Protein AF-A0A4S4B4Y4-F1 (afdb_monomer_lite)

pLDDT: mean 72.88, std 11.07, range [36.91, 85.69]

Secondary structure (DSSP, 8-state):
---------HHHHHHHHHHHHHHHHHHHHHHHHHHHHHHHSSHHHHHHHHHHHHHHHHHHHHHHHHHHHHHHHHHHHHHHHHT--------SHHHHHHHHHHHHHHHHHHHHHHHH-

Radius of gyration: 19.1 Å; chains: 1; bounding box: 47×32×51 Å

Foldseek 3Di:
DPPPPPPQDPVNLVVVLLVLLLVLLVVQLVVQLVVLCVVPVDNVRSLVSLLVSLVVLLVVLVVLVVVLVVVLVVVCVVVVVVVDDDDPPPRVVSSSSSSNSSSVSSVVVSVVSVVVD

Structure (mmCIF, N/CA/C/O backbone):
data_AF-A0A4S4B4Y4-F1
#
_entry.id   AF-A0A4S4B4Y4-F1
#
loop_
_atom_site.group_PDB
_atom_site.id
_atom_site.type_symbol
_atom_site.label_atom_id
_atom_site.label_alt_id
_atom_site.label_comp_id
_atom_site.label_asym_id
_atom_site.label_entity_id
_atom_site.label_seq_id
_atom_site.pdbx_PDB_ins_code
_atom_site.Cartn_x
_atom_site.Cartn_y
_atom_site.Cartn_z
_atom_site.occupancy
_atom_site.B_iso_or_equiv
_atom_site.auth_seq_id
_atom_site.auth_comp_id
_atom_site.auth_asym_id
_atom_site.auth_atom_id
_atom_site.pdbx_PDB_model_num
ATOM 1 N N . MET A 1 1 ? -0.946 -24.646 -28.707 1.00 36.91 1 MET A N 1
ATOM 2 C CA . MET A 1 1 ? -2.002 -23.719 -28.248 1.00 36.91 1 MET A CA 1
ATOM 3 C C . MET A 1 1 ? -1.469 -22.304 -28.385 1.00 36.91 1 MET A C 1
ATOM 5 O O . MET A 1 1 ? -0.631 -21.895 -27.595 1.00 36.91 1 MET A O 1
ATOM 9 N N . SER A 1 2 ? -1.855 -21.619 -29.462 1.00 40.28 2 SER A N 1
ATOM 10 C CA . SER A 1 2 ? -1.417 -20.253 -29.762 1.00 40.28 2 SER A CA 1
ATOM 11 C C . SER A 1 2 ? -2.185 -19.289 -28.858 1.00 40.28 2 SER A C 1
ATOM 13 O O . SER A 1 2 ? -3.345 -18.974 -29.120 1.00 40.28 2 SER A O 1
ATOM 15 N N . GLY A 1 3 ? -1.581 -18.906 -27.732 1.00 40.28 3 GLY A N 1
ATOM 16 C CA . GLY A 1 3 ? -2.106 -17.859 -26.865 1.00 40.28 3 GLY A CA 1
ATOM 17 C C . GLY A 1 3 ? -1.958 -16.527 -27.582 1.00 40.28 3 GLY A C 1
ATOM 18 O O . GLY A 1 3 ? -0.896 -15.916 -27.527 1.00 40.28 3 GLY A O 1
ATOM 19 N N . ALA A 1 4 ? -2.999 -16.114 -28.305 1.00 41.25 4 ALA A N 1
ATOM 20 C CA . ALA A 1 4 ? -3.076 -14.790 -28.897 1.00 41.25 4 ALA A CA 1
ATOM 21 C C . ALA A 1 4 ? -2.840 -13.758 -27.787 1.00 41.25 4 ALA A C 1
ATOM 23 O O . ALA A 1 4 ? -3.694 -13.565 -26.919 1.00 41.25 4 ALA A O 1
ATOM 24 N N . ILE A 1 5 ? -1.664 -13.126 -27.794 1.00 49.09 5 ILE A N 1
ATOM 25 C CA . ILE A 1 5 ? -1.364 -11.978 -26.943 1.00 49.09 5 ILE A CA 1
ATOM 26 C C . ILE A 1 5 ? -2.283 -10.870 -27.443 1.00 49.09 5 ILE A C 1
ATOM 28 O O . ILE A 1 5 ? -1.992 -10.173 -28.414 1.00 49.09 5 ILE A O 1
ATOM 32 N N . LYS A 1 6 ? -3.470 -10.787 -26.840 1.00 49.00 6 LYS A N 1
ATOM 33 C CA . LYS A 1 6 ? -4.438 -9.737 -27.119 1.00 49.00 6 LYS A CA 1
ATOM 34 C C . LYS A 1 6 ? -3.730 -8.433 -26.783 1.00 49.00 6 LYS A C 1
ATOM 36 O O . LYS A 1 6 ? -3.394 -8.211 -25.625 1.00 49.00 6 LYS A O 1
ATOM 41 N N . SER A 1 7 ? -3.444 -7.631 -27.808 1.00 52.31 7 SER A N 1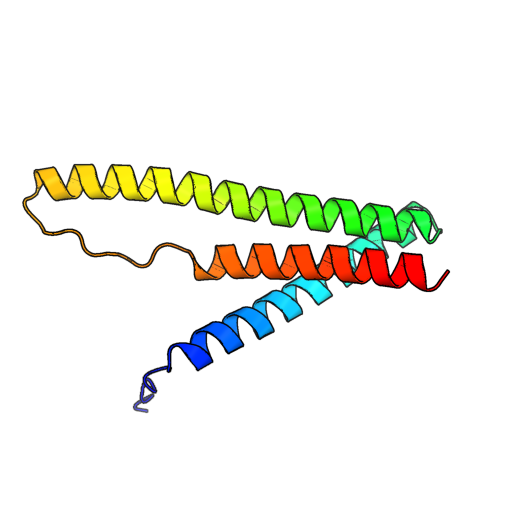
ATOM 42 C CA . SER A 1 7 ? -2.896 -6.281 -27.674 1.00 52.31 7 SER A CA 1
ATOM 43 C C . SER A 1 7 ? -3.715 -5.542 -26.614 1.00 52.31 7 SER A C 1
ATOM 45 O O . SER A 1 7 ? -4.881 -5.210 -26.831 1.00 52.31 7 SER A O 1
ATOM 47 N N . GLN A 1 8 ? -3.145 -5.404 -25.417 1.00 61.22 8 GLN A N 1
ATOM 48 C CA . GLN A 1 8 ? -3.829 -4.795 -24.289 1.00 61.22 8 GLN A CA 1
ATOM 49 C C . GLN A 1 8 ? -3.938 -3.304 -24.581 1.00 61.22 8 GLN A C 1
ATOM 51 O O . GLN A 1 8 ? -2.930 -2.627 -24.799 1.00 61.22 8 GLN A O 1
ATOM 56 N N . SER A 1 9 ? -5.162 -2.777 -24.613 1.00 77.69 9 SER A N 1
ATOM 57 C CA . SER A 1 9 ? -5.331 -1.334 -24.748 1.00 77.69 9 SER A CA 1
ATOM 58 C C . SER A 1 9 ? -4.742 -0.649 -23.510 1.00 77.69 9 SER A C 1
ATOM 60 O O . SER A 1 9 ? -4.798 -1.190 -22.402 1.00 77.69 9 SER A O 1
ATOM 62 N N . ARG A 1 10 ? -4.188 0.560 -23.666 1.00 73.81 10 ARG A N 1
ATOM 63 C CA . ARG A 1 10 ? -3.591 1.310 -22.540 1.00 73.81 10 ARG A CA 1
ATOM 64 C C . ARG A 1 10 ? -4.572 1.444 -21.363 1.00 73.81 10 ARG A C 1
ATOM 66 O O . ARG A 1 10 ? -4.158 1.365 -20.213 1.00 73.81 10 ARG A O 1
ATOM 73 N N . GLY A 1 11 ? -5.872 1.563 -21.650 1.00 75.75 11 GLY A N 1
ATOM 74 C CA . GLY A 1 11 ? -6.930 1.594 -20.637 1.00 75.75 11 GLY A CA 1
ATOM 75 C C . GLY A 1 11 ? -7.111 0.270 -19.890 1.00 75.75 11 GLY A C 1
ATOM 76 O O . GLY A 1 11 ? -7.278 0.281 -18.675 1.00 75.75 11 GLY A O 1
ATOM 77 N N . GLN A 1 12 ? -7.012 -0.874 -20.575 1.00 77.69 12 GLN A N 1
ATOM 78 C CA . GLN A 1 12 ? -7.057 -2.185 -19.919 1.00 77.69 12 GLN A CA 1
ATOM 79 C C . GLN A 1 12 ? -5.848 -2.420 -19.011 1.00 77.69 12 GLN A C 1
ATOM 81 O O . GLN A 1 12 ? -6.011 -3.007 -17.947 1.00 77.69 12 GLN A O 1
ATOM 86 N N . ALA A 1 13 ? -4.660 -1.943 -19.391 1.00 74.81 13 ALA A N 1
ATOM 87 C CA . ALA A 1 13 ? -3.467 -2.034 -18.546 1.00 74.81 13 ALA A CA 1
ATOM 88 C C . ALA A 1 13 ? -3.608 -1.201 -17.264 1.00 74.81 13 ALA A C 1
ATOM 90 O O . ALA A 1 13 ? -3.315 -1.681 -16.173 1.00 74.81 13 ALA A O 1
ATOM 91 N N . VAL A 1 14 ? -4.128 0.025 -17.373 1.00 76.44 14 VAL A N 1
ATOM 92 C CA . VAL A 1 14 ? -4.391 0.880 -16.204 1.00 76.44 14 VAL A CA 1
ATOM 93 C C . VAL A 1 14 ? -5.465 0.271 -15.301 1.00 76.44 14 VAL A C 1
ATOM 95 O O . VAL A 1 14 ? -5.283 0.226 -14.086 1.00 76.44 14 VAL A O 1
ATOM 98 N N . ALA A 1 15 ? -6.559 -0.234 -15.876 1.00 79.12 15 ALA A N 1
ATOM 99 C CA . ALA A 1 15 ? -7.620 -0.885 -15.112 1.00 79.12 15 ALA A CA 1
ATOM 100 C C . ALA A 1 15 ? -7.103 -2.122 -14.364 1.00 79.12 15 ALA A C 1
ATOM 102 O O . ALA A 1 15 ? -7.412 -2.313 -13.191 1.00 79.12 15 ALA A O 1
ATOM 103 N N . GLU A 1 16 ? -6.267 -2.934 -15.007 1.00 81.75 16 GLU A N 1
ATOM 104 C CA . GLU A 1 16 ? -5.657 -4.097 -14.371 1.00 81.75 16 GLU A CA 1
ATOM 105 C C . GLU A 1 16 ? -4.713 -3.709 -13.224 1.00 81.75 16 GLU A C 1
ATOM 107 O O . GLU A 1 16 ? -4.757 -4.332 -12.162 1.00 81.75 16 GLU A O 1
ATOM 112 N N . LEU A 1 17 ? -3.908 -2.654 -13.394 1.00 78.62 17 LEU A N 1
ATOM 113 C CA . LEU A 1 17 ? -3.056 -2.120 -12.327 1.00 78.62 17 LEU A CA 1
ATOM 114 C C . LEU A 1 17 ? -3.876 -1.611 -11.138 1.00 78.62 17 LEU A C 1
ATOM 116 O O . LEU A 1 17 ? -3.524 -1.894 -9.994 1.00 78.62 17 LEU A O 1
ATOM 120 N N . LEU A 1 18 ? -4.984 -0.914 -11.399 1.00 78.50 18 LEU A N 1
ATOM 121 C CA . LEU A 1 18 ? -5.910 -0.445 -10.366 1.00 78.50 18 LEU A CA 1
ATOM 122 C C . LEU A 1 18 ? -6.553 -1.606 -9.607 1.00 78.50 18 LEU A C 1
ATOM 124 O O . LEU A 1 18 ? -6.564 -1.603 -8.377 1.00 78.50 18 LEU A O 1
ATOM 128 N N . VAL A 1 19 ? -7.044 -2.623 -10.315 1.00 83.25 19 VAL A N 1
ATOM 129 C CA . VAL A 1 19 ? -7.702 -3.784 -9.698 1.00 83.25 19 VAL A CA 1
ATOM 130 C C . VAL A 1 19 ? -6.711 -4.605 -8.880 1.00 83.25 19 VAL A C 1
ATOM 132 O O . VAL A 1 19 ? -6.971 -4.920 -7.723 1.00 83.25 19 VAL A O 1
ATOM 135 N N . ARG A 1 20 ? -5.543 -4.925 -9.438 1.00 78.50 20 ARG A N 1
ATOM 136 C CA . ARG A 1 20 ? -4.531 -5.699 -8.711 1.00 78.50 20 ARG A CA 1
ATOM 137 C C . ARG A 1 20 ? -3.962 -4.906 -7.533 1.00 78.50 20 ARG A C 1
ATOM 139 O O . ARG A 1 20 ? -3.890 -5.441 -6.432 1.00 78.50 20 ARG A O 1
ATOM 146 N N . GLY A 1 21 ? -3.622 -3.631 -7.731 1.00 74.94 21 GLY A N 1
ATOM 147 C CA . GLY A 1 21 ? -3.129 -2.754 -6.667 1.00 74.94 21 GLY A CA 1
ATOM 148 C C . GLY A 1 21 ? -4.132 -2.605 -5.522 1.00 74.94 21 GLY A C 1
ATOM 149 O O . GLY A 1 21 ? -3.751 -2.684 -4.357 1.00 74.94 21 GLY A O 1
ATOM 150 N N . SER A 1 22 ? -5.423 -2.471 -5.838 1.00 77.19 22 SER A N 1
ATOM 151 C CA . SER A 1 22 ? -6.473 -2.406 -4.817 1.00 77.19 22 SER A CA 1
ATOM 152 C C . SER A 1 22 ? -6.677 -3.737 -4.095 1.00 77.19 22 SER A C 1
ATOM 154 O O . SER A 1 22 ? -6.772 -3.729 -2.873 1.00 77.19 22 SER A O 1
ATOM 156 N N . LEU A 1 23 ? -6.648 -4.879 -4.790 1.00 84.75 23 LEU A N 1
ATOM 157 C CA . LEU A 1 23 ? -6.684 -6.207 -4.160 1.00 84.75 23 LEU A CA 1
ATOM 158 C C . LEU A 1 23 ? -5.528 -6.410 -3.172 1.00 84.75 23 LEU A C 1
ATOM 160 O O . LEU A 1 23 ? -5.756 -6.834 -2.038 1.00 84.75 23 LEU A O 1
ATOM 164 N N . TYR A 1 24 ? -4.300 -6.066 -3.571 1.00 79.50 24 TYR A N 1
ATOM 165 C CA . TYR A 1 24 ? -3.143 -6.133 -2.676 1.00 79.50 24 TYR A CA 1
ATOM 166 C C . TYR A 1 24 ? -3.267 -5.150 -1.508 1.00 79.50 24 TYR A C 1
ATOM 168 O O . TYR A 1 24 ? -2.948 -5.515 -0.379 1.00 79.50 24 TYR A O 1
ATOM 176 N N . GLY A 1 25 ? -3.781 -3.941 -1.752 1.00 75.31 25 GLY A N 1
ATOM 177 C CA . GLY A 1 25 ? -4.072 -2.954 -0.712 1.00 75.31 25 GLY A CA 1
ATOM 178 C C . GLY A 1 25 ? -5.090 -3.443 0.311 1.00 75.31 25 GLY A C 1
ATOM 179 O O . GLY A 1 25 ? -4.849 -3.334 1.507 1.00 75.31 25 GLY A O 1
ATOM 180 N N . VAL A 1 26 ? -6.193 -4.048 -0.137 1.00 81.25 26 VAL A N 1
ATOM 181 C CA . VAL A 1 26 ? -7.216 -4.630 0.746 1.00 81.25 26 VAL A CA 1
ATOM 182 C C . VAL A 1 26 ? -6.632 -5.780 1.563 1.00 81.25 26 VAL A C 1
ATOM 184 O O . VAL A 1 26 ? -6.854 -5.841 2.769 1.00 81.25 26 VAL A O 1
ATOM 187 N N . GLY A 1 27 ? -5.847 -6.665 0.940 1.00 82.00 27 GLY A N 1
ATOM 188 C CA . GLY A 1 27 ? -5.173 -7.754 1.649 1.00 82.00 27 GLY A CA 1
ATOM 189 C C . GLY A 1 27 ? -4.195 -7.243 2.710 1.00 82.00 27 GLY A C 1
ATOM 190 O O . GLY A 1 27 ? -4.231 -7.692 3.855 1.00 82.00 27 GLY A O 1
ATOM 191 N N . ALA A 1 28 ? -3.361 -6.262 2.356 1.00 78.94 28 ALA A N 1
ATOM 192 C CA . ALA A 1 28 ? -2.417 -5.641 3.279 1.00 78.94 28 ALA A CA 1
ATOM 193 C C . ALA A 1 28 ? -3.130 -4.919 4.430 1.00 78.94 28 ALA A C 1
ATOM 195 O O . ALA A 1 28 ? -2.726 -5.080 5.579 1.00 78.94 28 ALA A O 1
ATOM 196 N N . ALA A 1 29 ? -4.207 -4.185 4.140 1.00 78.88 29 ALA 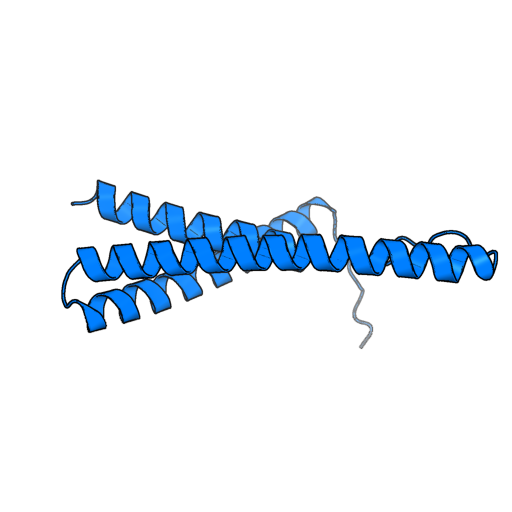A N 1
ATOM 197 C CA . ALA A 1 29 ? -5.031 -3.512 5.138 1.00 78.88 29 ALA A CA 1
ATOM 198 C C . ALA A 1 29 ? -5.707 -4.511 6.087 1.00 78.88 29 ALA A C 1
ATOM 200 O O . ALA A 1 29 ? -5.682 -4.316 7.295 1.00 78.88 29 ALA A O 1
ATOM 201 N N . ALA A 1 30 ? -6.272 -5.609 5.578 1.00 82.75 30 ALA A N 1
ATOM 202 C CA . ALA A 1 30 ? -6.905 -6.625 6.418 1.00 82.75 30 ALA A CA 1
ATOM 203 C C . ALA A 1 30 ? -5.897 -7.287 7.372 1.00 82.75 30 ALA A C 1
ATOM 205 O O . ALA A 1 30 ? -6.175 -7.447 8.563 1.00 82.75 30 ALA A O 1
ATOM 206 N N . LEU A 1 31 ? -4.706 -7.627 6.868 1.00 85.69 31 LEU A N 1
ATOM 207 C CA . LEU A 1 31 ? -3.641 -8.220 7.676 1.00 85.69 31 LEU A CA 1
ATOM 208 C C . LEU A 1 31 ? -3.105 -7.240 8.724 1.00 85.69 31 LEU A C 1
ATOM 210 O O . LEU A 1 31 ? -2.939 -7.616 9.882 1.00 85.69 31 LEU A O 1
ATOM 214 N N . SER A 1 32 ? -2.854 -5.985 8.347 1.00 83.06 32 SER A N 1
ATOM 215 C CA . SER A 1 32 ? -2.309 -4.983 9.265 1.00 83.06 32 SER A CA 1
ATOM 216 C C . SER A 1 32 ? -3.333 -4.507 10.295 1.00 83.06 32 SER A C 1
ATOM 218 O O . SER A 1 32 ? -2.977 -4.370 11.466 1.00 83.06 32 SER A O 1
ATOM 220 N N . ALA A 1 33 ? -4.608 -4.361 9.912 1.00 78.31 33 ALA A N 1
ATOM 221 C CA . ALA A 1 33 ? -5.719 -4.130 10.835 1.00 78.31 33 ALA A CA 1
ATOM 222 C C . ALA A 1 33 ? -5.820 -5.266 11.850 1.00 78.31 33 ALA A C 1
ATOM 224 O O . ALA A 1 33 ? -5.901 -5.015 13.049 1.00 78.31 33 ALA A O 1
ATOM 225 N N . GLY A 1 34 ? -5.802 -6.515 11.371 1.00 82.50 34 GLY A N 1
ATOM 226 C CA . GLY A 1 34 ? -5.902 -7.704 12.212 1.00 82.50 34 GLY A CA 1
ATOM 227 C C . GLY A 1 34 ? -4.739 -7.808 13.194 1.00 82.50 34 GLY A C 1
ATOM 228 O O . GLY A 1 34 ? -4.958 -7.991 14.387 1.00 82.50 34 GLY A O 1
ATOM 229 N N . LEU A 1 35 ? -3.503 -7.616 12.726 1.00 83.69 35 LEU A N 1
ATOM 230 C CA . LEU A 1 35 ? -2.314 -7.619 13.585 1.00 83.69 35 LEU A CA 1
ATOM 231 C C . LEU A 1 35 ? -2.334 -6.476 14.607 1.00 83.69 35 LEU A C 1
ATOM 233 O O . LEU A 1 35 ? -2.034 -6.697 15.781 1.00 83.69 35 LEU A O 1
ATOM 237 N N . GLY A 1 36 ? -2.713 -5.270 14.183 1.00 80.19 36 GLY A N 1
ATOM 238 C CA . GLY A 1 36 ? -2.848 -4.114 15.065 1.00 80.19 36 GLY A CA 1
ATOM 239 C C . GLY A 1 36 ? -3.932 -4.312 16.127 1.00 80.19 36 GLY A C 1
ATOM 240 O O . GLY A 1 36 ? -3.713 -4.041 17.310 1.00 80.19 36 GLY A O 1
ATOM 241 N N . TYR A 1 37 ? -5.074 -4.875 15.729 1.00 80.56 37 TYR A N 1
ATOM 242 C CA . TYR A 1 37 ? -6.160 -5.231 16.634 1.00 80.56 37 TYR A CA 1
ATOM 243 C C . TYR A 1 37 ? -5.735 -6.309 17.633 1.00 80.56 37 TYR A C 1
ATOM 245 O O . TYR A 1 37 ? -5.970 -6.152 18.823 1.00 80.56 37 TYR A O 1
ATOM 253 N N . LEU A 1 38 ? -5.052 -7.372 17.200 1.00 83.38 38 LEU A N 1
ATOM 254 C CA . LEU A 1 38 ? -4.575 -8.429 18.100 1.00 83.38 38 LEU A CA 1
ATOM 255 C C . LEU A 1 38 ? -3.564 -7.909 19.130 1.00 83.38 38 LEU A C 1
ATOM 257 O O . LEU A 1 38 ? -3.544 -8.377 20.266 1.00 83.38 38 LEU A O 1
ATOM 261 N N . ARG A 1 39 ? -2.739 -6.930 18.745 1.00 80.06 39 ARG A N 1
ATOM 262 C CA . ARG A 1 39 ? -1.697 -6.362 19.606 1.00 80.06 39 ARG A CA 1
ATOM 263 C C . ARG A 1 39 ? -2.243 -5.387 20.652 1.00 80.06 39 ARG A C 1
ATOM 265 O O . ARG A 1 39 ? -1.695 -5.319 21.746 1.00 80.06 39 ARG A O 1
ATOM 272 N N . GLY A 1 40 ? -3.290 -4.633 20.319 1.00 68.12 40 GLY A N 1
ATOM 273 C CA . GLY A 1 40 ? -3.869 -3.615 21.203 1.00 68.12 40 GLY A CA 1
ATOM 274 C C . GLY A 1 40 ? -5.264 -3.931 21.745 1.00 68.12 40 GLY A C 1
ATOM 275 O O . GLY A 1 40 ? -5.771 -3.133 22.525 1.00 68.12 40 GLY A O 1
ATOM 276 N N . GLN A 1 41 ? -5.905 -5.015 21.286 1.00 76.38 41 GLN A N 1
ATOM 277 C CA . GLN A 1 41 ? -7.323 -5.380 21.491 1.00 76.38 41 GLN A CA 1
ATOM 278 C C . GLN A 1 41 ? -8.314 -4.213 21.338 1.00 76.38 41 GLN A C 1
ATOM 280 O O . GLN A 1 41 ? -9.402 -4.205 21.906 1.00 76.38 41 GLN A O 1
ATOM 285 N N . THR A 1 42 ? -7.934 -3.192 20.575 1.00 81.94 42 THR A N 1
ATOM 286 C CA . THR A 1 42 ? -8.652 -1.923 20.473 1.00 81.94 42 THR A CA 1
ATOM 287 C C . THR A 1 42 ? -8.684 -1.460 19.029 1.00 81.94 42 THR A C 1
ATOM 289 O O . THR A 1 42 ? -7.801 -1.771 18.224 1.00 81.94 42 THR A O 1
ATOM 292 N N . LEU A 1 43 ? -9.701 -0.660 18.708 1.00 79.00 43 LEU A N 1
ATOM 293 C CA . LEU A 1 43 ? -9.834 -0.023 17.399 1.00 79.00 43 LEU A CA 1
ATOM 294 C C . LEU A 1 43 ? -8.637 0.898 17.092 1.00 79.00 43 LEU A C 1
ATOM 296 O O . LEU A 1 43 ? -8.201 0.993 15.949 1.00 79.00 43 LEU A O 1
ATOM 300 N N . ALA A 1 44 ? -8.053 1.508 18.130 1.00 81.50 44 ALA A N 1
ATOM 301 C CA . ALA A 1 44 ? -6.833 2.302 18.029 1.00 81.50 44 ALA A CA 1
ATOM 302 C C . ALA A 1 44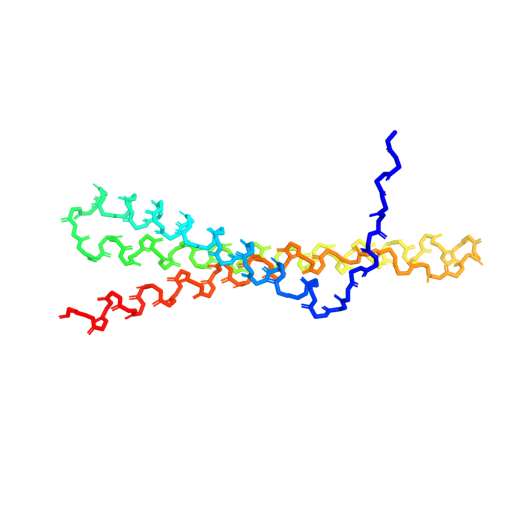 ? -5.639 1.472 17.527 1.00 81.50 44 ALA A C 1
ATOM 304 O O . ALA A 1 44 ? -4.910 1.927 16.650 1.00 81.50 44 ALA A O 1
ATOM 305 N N . GLY A 1 45 ? -5.482 0.233 18.012 1.00 76.38 45 GLY A N 1
ATOM 306 C CA . GLY A 1 45 ? -4.447 -0.683 17.528 1.00 76.38 45 GLY A CA 1
ATOM 307 C C . GLY A 1 45 ? -4.629 -1.061 16.056 1.00 76.38 45 GLY A C 1
ATOM 308 O O . GLY A 1 45 ? -3.655 -1.101 15.308 1.00 76.38 45 GLY A O 1
ATOM 309 N N . ALA A 1 46 ? -5.871 -1.275 15.609 1.00 77.69 46 ALA A N 1
ATOM 310 C CA . ALA A 1 46 ? -6.173 -1.557 14.203 1.00 77.69 46 ALA A CA 1
ATOM 311 C C . ALA A 1 46 ? -5.837 -0.368 13.281 1.00 77.69 46 ALA A C 1
ATOM 313 O O . ALA A 1 46 ? -5.254 -0.560 12.213 1.00 77.69 46 ALA A O 1
ATOM 314 N N . LEU A 1 47 ? -6.164 0.858 13.707 1.00 82.44 47 LEU A N 1
ATOM 315 C CA . LEU A 1 47 ? -5.838 2.088 12.976 1.00 82.44 47 LEU A CA 1
ATOM 316 C C . LEU A 1 47 ? -4.326 2.334 12.901 1.00 82.44 47 LEU A C 1
ATOM 318 O O . LEU A 1 47 ? -3.824 2.732 11.851 1.00 82.44 47 LEU A O 1
ATOM 322 N N . ASP A 1 48 ? -3.600 2.071 13.988 1.00 83.19 48 ASP A N 1
ATOM 323 C CA . ASP A 1 48 ? -2.142 2.211 14.023 1.00 83.19 48 ASP A CA 1
ATOM 324 C C . ASP A 1 48 ? -1.465 1.201 13.081 1.00 83.19 48 ASP A C 1
ATOM 326 O O . ASP A 1 48 ? -0.620 1.568 12.264 1.00 83.19 48 ASP A O 1
ATOM 330 N N . GLY A 1 49 ? -1.925 -0.057 13.089 1.00 78.88 49 GLY A N 1
ATOM 331 C CA . GLY A 1 49 ? -1.477 -1.080 12.140 1.00 78.88 49 GLY A CA 1
ATOM 332 C C . GLY A 1 49 ? -1.700 -0.677 10.678 1.00 78.88 49 GLY A C 1
ATOM 333 O O . GLY A 1 49 ? -0.800 -0.828 9.846 1.00 78.88 49 GLY A O 1
ATOM 334 N N . LEU A 1 50 ? -2.863 -0.099 10.366 1.00 81.38 50 LEU A N 1
ATOM 335 C CA . LEU A 1 50 ? -3.166 0.403 9.026 1.00 81.38 50 LEU A CA 1
ATOM 336 C C . LEU A 1 50 ? -2.268 1.569 8.599 1.00 81.38 50 LEU A C 1
ATOM 338 O O . LEU A 1 50 ? -1.800 1.591 7.459 1.00 81.38 50 LEU A O 1
ATOM 342 N N . ASN A 1 51 ? -2.021 2.521 9.502 1.00 84.00 51 ASN A N 1
ATOM 343 C CA . ASN A 1 51 ? -1.151 3.665 9.235 1.00 84.00 51 ASN A CA 1
ATOM 344 C C . ASN A 1 51 ? 0.282 3.212 8.949 1.00 84.00 51 ASN A C 1
ATOM 346 O O . ASN A 1 51 ? 0.873 3.633 7.955 1.00 84.00 51 ASN A O 1
ATOM 350 N N . TRP A 1 52 ? 0.818 2.302 9.764 1.00 81.12 52 TRP A N 1
ATOM 351 C CA . TRP A 1 52 ? 2.146 1.731 9.542 1.00 81.12 52 TRP A CA 1
ATOM 352 C C . TRP A 1 52 ? 2.246 0.982 8.215 1.00 81.12 52 TRP A C 1
ATOM 354 O O . TRP A 1 52 ? 3.225 1.154 7.487 1.00 81.12 52 TRP A O 1
ATOM 364 N N . ALA A 1 53 ? 1.225 0.202 7.854 1.00 79.75 53 ALA A N 1
ATOM 365 C CA . ALA A 1 53 ? 1.184 -0.478 6.563 1.00 79.75 53 ALA A CA 1
ATOM 366 C C . ALA A 1 53 ? 1.145 0.510 5.385 1.00 79.75 53 ALA A C 1
ATOM 368 O O . ALA A 1 53 ? 1.868 0.321 4.408 1.00 79.75 53 ALA A O 1
ATOM 369 N N . GLY A 1 54 ? 0.350 1.581 5.483 1.00 76.25 54 GLY A N 1
ATOM 370 C CA . GLY A 1 54 ? 0.298 2.644 4.475 1.00 76.25 54 GLY A CA 1
ATOM 371 C C . GLY A 1 54 ? 1.651 3.334 4.282 1.00 76.25 54 GLY A C 1
ATOM 372 O O . GLY A 1 54 ? 2.120 3.466 3.150 1.00 76.25 54 GLY A O 1
ATOM 373 N N . ILE A 1 55 ? 2.320 3.693 5.384 1.00 83.44 55 ILE A N 1
ATOM 374 C CA . ILE A 1 55 ? 3.657 4.305 5.371 1.00 83.44 55 ILE A CA 1
ATOM 375 C C . ILE A 1 55 ? 4.682 3.363 4.733 1.00 83.44 55 ILE A C 1
ATOM 377 O O . ILE A 1 55 ? 5.426 3.782 3.849 1.00 83.44 55 ILE A O 1
ATOM 381 N N . LEU A 1 56 ? 4.709 2.089 5.132 1.00 82.44 56 LEU A N 1
ATOM 382 C CA . LEU A 1 56 ? 5.650 1.107 4.585 1.00 82.44 56 LEU A CA 1
ATOM 383 C C . LEU A 1 56 ? 5.471 0.913 3.076 1.00 82.44 56 LEU A C 1
ATOM 385 O O . LEU A 1 56 ? 6.461 0.872 2.349 1.00 82.44 56 LEU A O 1
ATOM 389 N N . LEU A 1 57 ? 4.229 0.836 2.591 1.00 78.56 57 LEU A N 1
ATOM 390 C CA . LEU A 1 57 ? 3.943 0.703 1.159 1.00 78.56 57 LEU A CA 1
ATOM 391 C C . LEU A 1 57 ? 4.357 1.951 0.368 1.00 78.56 57 LEU A C 1
ATOM 393 O O . LEU A 1 57 ? 4.876 1.829 -0.742 1.00 78.56 57 LEU A O 1
ATOM 397 N N . TRP A 1 58 ? 4.196 3.142 0.946 1.00 80.62 58 TRP A N 1
ATOM 398 C CA . TRP A 1 58 ? 4.666 4.391 0.343 1.00 80.62 58 TRP A CA 1
ATOM 399 C C . TRP A 1 58 ? 6.192 4.501 0.320 1.00 80.62 58 TRP A C 1
ATOM 401 O O . TRP A 1 58 ? 6.760 4.876 -0.706 1.00 80.62 58 TRP A O 1
ATOM 411 N N . ILE A 1 59 ? 6.870 4.123 1.407 1.00 82.31 59 ILE A N 1
ATOM 412 C CA . ILE A 1 59 ? 8.337 4.060 1.453 1.00 82.31 59 ILE A CA 1
ATOM 413 C C . ILE A 1 59 ? 8.850 3.054 0.421 1.00 82.31 59 ILE A C 1
ATOM 415 O O . ILE A 1 59 ? 9.792 3.356 -0.307 1.00 82.31 59 ILE A O 1
ATOM 419 N N . LEU A 1 60 ? 8.213 1.885 0.307 1.00 79.44 60 LEU A N 1
ATOM 420 C CA . LEU A 1 60 ? 8.579 0.866 -0.673 1.00 79.44 60 LEU A CA 1
ATOM 421 C C . LEU A 1 60 ? 8.409 1.377 -2.111 1.00 79.44 60 LEU A C 1
ATOM 423 O O . LEU A 1 60 ? 9.301 1.180 -2.934 1.00 79.44 60 LEU A O 1
ATOM 427 N N . ALA A 1 61 ? 7.314 2.086 -2.403 1.00 78.31 61 ALA A N 1
ATOM 428 C CA . ALA A 1 61 ? 7.118 2.738 -3.696 1.00 78.31 61 ALA A CA 1
ATOM 429 C C . ALA A 1 61 ? 8.224 3.773 -3.980 1.00 78.31 61 ALA A C 1
ATOM 431 O O . ALA A 1 61 ? 8.791 3.788 -5.072 1.00 78.31 61 ALA A O 1
ATOM 432 N N . GLY A 1 62 ? 8.592 4.586 -2.984 1.00 73.81 62 GLY A N 1
ATOM 433 C CA . GLY A 1 62 ? 9.707 5.534 -3.069 1.00 73.81 62 GLY A CA 1
ATOM 434 C C . GLY A 1 62 ? 11.062 4.859 -3.308 1.00 73.81 62 GLY A C 1
ATOM 435 O O . GLY A 1 62 ? 11.836 5.307 -4.153 1.00 73.81 62 GLY A O 1
ATOM 436 N N . ALA A 1 63 ? 11.338 3.745 -2.627 1.00 78.38 63 ALA A N 1
ATOM 437 C CA . ALA A 1 63 ? 12.558 2.963 -2.813 1.00 78.38 63 ALA A CA 1
ATOM 438 C C . ALA A 1 63 ? 12.638 2.351 -4.221 1.00 78.38 63 ALA A C 1
ATOM 440 O O . ALA A 1 63 ? 13.705 2.360 -4.834 1.00 78.38 63 ALA A O 1
ATOM 441 N N . MET A 1 64 ? 11.510 1.883 -4.765 1.00 75.12 64 MET A N 1
ATOM 442 C CA . MET A 1 64 ? 11.426 1.416 -6.153 1.00 75.12 64 MET A CA 1
ATOM 443 C C . MET A 1 64 ? 11.692 2.549 -7.152 1.00 75.12 64 MET A C 1
ATOM 445 O O . MET A 1 64 ? 12.414 2.331 -8.123 1.00 75.12 64 MET A O 1
ATOM 449 N N . ILE A 1 65 ? 11.180 3.763 -6.898 1.00 75.44 65 ILE A N 1
ATOM 450 C CA . ILE A 1 65 ? 11.482 4.954 -7.712 1.00 75.44 65 ILE A CA 1
ATOM 451 C C . ILE A 1 65 ? 12.983 5.241 -7.682 1.00 75.44 65 ILE A C 1
ATOM 453 O O . ILE A 1 65 ? 13.613 5.311 -8.736 1.00 75.44 65 ILE A O 1
ATOM 457 N N . TYR A 1 66 ? 13.564 5.357 -6.488 1.00 71.50 66 TYR A N 1
ATOM 458 C CA . TYR A 1 66 ? 14.982 5.667 -6.320 1.00 71.50 66 TYR A CA 1
ATOM 459 C C . TYR A 1 66 ? 15.882 4.620 -6.991 1.00 71.50 66 TYR A C 1
ATOM 461 O O . TYR A 1 66 ? 16.783 4.969 -7.754 1.00 71.50 66 TYR A O 1
ATOM 469 N N . GLY A 1 67 ? 15.583 3.333 -6.784 1.00 69.31 67 GLY A N 1
ATOM 470 C CA . GLY A 1 67 ? 16.280 2.231 -7.442 1.00 69.31 67 GLY A CA 1
ATOM 471 C C . GLY A 1 67 ? 16.165 2.296 -8.965 1.00 69.31 67 GLY A C 1
ATOM 472 O O . GLY A 1 67 ? 17.176 2.165 -9.648 1.00 69.31 67 GLY A O 1
ATOM 473 N N . SER A 1 68 ? 14.969 2.584 -9.494 1.00 67.25 68 SER A N 1
ATOM 474 C CA . SER A 1 68 ? 14.740 2.684 -10.941 1.00 67.25 68 SER A CA 1
ATOM 475 C C . SER A 1 68 ? 15.503 3.836 -11.601 1.00 67.25 68 SER A C 1
ATOM 477 O O . SER A 1 68 ? 15.977 3.685 -12.726 1.00 67.25 68 SER A O 1
ATOM 479 N N . ILE A 1 69 ? 15.669 4.968 -10.907 1.00 67.06 69 ILE A N 1
ATOM 480 C CA . ILE A 1 69 ? 16.451 6.113 -11.395 1.00 67.06 69 ILE A CA 1
ATOM 481 C C . ILE A 1 69 ? 17.941 5.747 -11.440 1.00 67.06 69 ILE A C 1
ATOM 483 O O . ILE A 1 69 ? 18.624 6.051 -12.422 1.00 67.06 69 ILE A O 1
ATOM 487 N N . GLY A 1 70 ? 18.434 5.055 -10.407 1.00 61.97 70 GLY A N 1
ATOM 488 C CA . GLY A 1 70 ? 19.819 4.590 -10.331 1.00 61.97 70 GLY A CA 1
ATOM 489 C C . GLY A 1 70 ? 20.166 3.578 -11.425 1.00 61.97 70 GLY A C 1
ATOM 490 O O . GLY A 1 70 ? 21.159 3.754 -12.131 1.00 61.97 70 GLY A O 1
ATOM 491 N N . THR A 1 71 ? 19.326 2.558 -11.628 1.00 63.66 71 THR A N 1
ATOM 492 C CA . THR A 1 71 ? 19.537 1.553 -12.684 1.00 63.66 71 THR A CA 1
ATOM 493 C C . THR A 1 71 ? 19.370 2.136 -14.082 1.00 63.66 71 THR A C 1
ATOM 495 O O . THR A 1 71 ? 20.195 1.849 -14.944 1.00 63.66 71 THR A O 1
ATOM 498 N N . SER A 1 72 ? 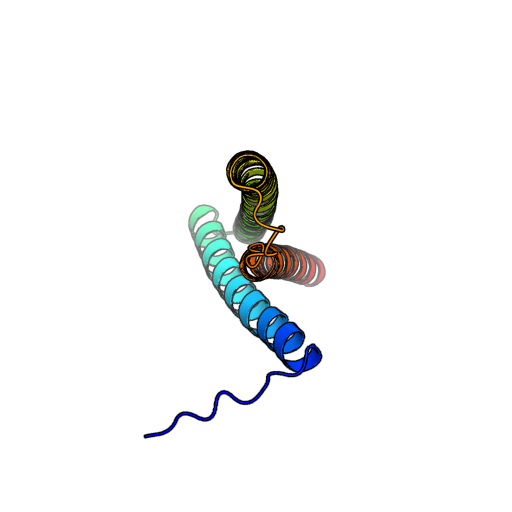18.386 3.016 -14.302 1.00 59.72 72 SER A N 1
ATOM 499 C CA . SER A 1 72 ? 18.214 3.675 -15.607 1.00 59.72 72 SER A CA 1
ATOM 500 C C . SER A 1 72 ? 19.435 4.516 -15.980 1.00 59.72 72 SER A C 1
ATOM 502 O O . SER A 1 72 ? 19.868 4.499 -17.127 1.00 59.72 72 SER A O 1
ATOM 504 N N . SER A 1 73 ? 20.030 5.221 -15.014 1.00 60.16 73 SER A N 1
ATOM 505 C CA . SER A 1 73 ? 21.225 6.039 -15.260 1.00 60.16 73 SER A CA 1
ATOM 506 C C . SER A 1 73 ? 22.443 5.177 -15.615 1.00 60.16 73 SER A C 1
ATOM 508 O O . SER A 1 73 ? 23.166 5.493 -16.558 1.00 60.16 73 SER A O 1
ATOM 510 N N . ALA A 1 74 ? 22.631 4.051 -14.917 1.00 62.72 74 ALA A N 1
ATOM 511 C CA . ALA A 1 74 ? 23.726 3.115 -15.177 1.00 62.72 74 ALA A CA 1
ATOM 512 C C . ALA A 1 74 ? 23.581 2.386 -16.528 1.00 62.72 74 ALA A C 1
ATOM 514 O O . ALA A 1 74 ? 24.562 2.207 -17.251 1.00 62.72 74 ALA A O 1
ATOM 515 N N . GLU A 1 75 ? 22.359 1.995 -16.902 1.00 64.94 75 GLU A N 1
ATOM 516 C CA . GLU A 1 75 ? 22.081 1.364 -18.196 1.00 64.94 75 GLU A CA 1
ATOM 517 C C . GLU A 1 75 ? 22.259 2.337 -19.363 1.00 64.94 75 GLU A C 1
ATOM 519 O O . GLU A 1 75 ? 22.824 1.960 -20.391 1.00 64.94 75 GLU A O 1
ATOM 524 N N . VAL A 1 76 ? 21.826 3.593 -19.208 1.00 65.31 76 VAL A N 1
ATOM 525 C CA . VAL A 1 76 ? 22.053 4.646 -20.209 1.00 65.31 76 VAL A CA 1
ATOM 526 C C . VAL A 1 76 ? 23.549 4.894 -20.394 1.00 65.31 76 VAL A C 1
ATOM 528 O O . VAL A 1 76 ? 24.009 4.981 -21.533 1.00 65.31 76 VAL A O 1
ATOM 531 N N . GLU A 1 77 ? 24.329 4.942 -19.312 1.00 67.69 77 GLU A N 1
ATOM 532 C CA . GLU A 1 77 ? 25.779 5.121 -19.404 1.00 67.69 77 GLU A CA 1
ATOM 533 C C . GLU A 1 77 ? 26.455 3.945 -20.130 1.00 67.69 77 GLU A C 1
ATOM 535 O O . GLU A 1 77 ? 27.204 4.160 -21.084 1.00 67.69 77 GLU A O 1
ATOM 540 N N . LEU A 1 78 ? 26.150 2.699 -19.751 1.00 65.12 78 LEU A N 1
ATOM 541 C CA . LEU A 1 78 ? 26.710 1.499 -20.385 1.00 65.12 78 LEU A CA 1
ATOM 542 C C . LEU A 1 78 ? 26.333 1.385 -21.869 1.00 65.12 78 LEU A C 1
ATOM 544 O O . LEU A 1 78 ? 27.179 1.033 -22.691 1.00 65.12 78 LEU A O 1
ATOM 548 N N . ARG A 1 79 ? 25.093 1.726 -22.233 1.00 66.50 79 ARG A N 1
ATOM 549 C CA . ARG A 1 79 ? 24.617 1.682 -23.626 1.00 66.50 79 ARG A CA 1
ATOM 550 C C . ARG A 1 79 ? 25.176 2.824 -24.470 1.00 66.50 79 ARG A C 1
ATOM 552 O O . ARG A 1 79 ? 25.526 2.597 -25.625 1.00 66.50 79 ARG A O 1
ATOM 559 N N . SER A 1 80 ? 25.370 4.013 -23.889 1.00 64.38 80 SER A N 1
ATOM 560 C CA . SER A 1 80 ? 26.031 5.135 -24.574 1.00 64.38 80 SER A CA 1
ATOM 561 C C . SER A 1 80 ? 27.470 4.800 -24.983 1.00 64.38 80 SER A C 1
ATOM 563 O O . SER A 1 80 ? 27.916 5.198 -26.057 1.00 64.38 80 SER A O 1
ATOM 565 N N . ARG A 1 81 ? 28.169 3.985 -24.180 1.00 71.81 81 ARG A N 1
ATOM 566 C CA . ARG A 1 81 ? 29.508 3.463 -24.500 1.00 71.81 81 ARG A CA 1
ATOM 567 C C . ARG A 1 81 ? 29.498 2.416 -25.620 1.00 71.81 81 ARG A C 1
ATOM 569 O O . ARG A 1 81 ? 30.527 2.215 -26.255 1.00 71.81 81 ARG A O 1
ATOM 576 N N . LEU A 1 82 ? 28.359 1.765 -25.866 1.00 78.25 82 LEU A N 1
ATOM 577 C CA . LEU A 1 82 ? 28.170 0.744 -26.905 1.00 78.25 82 LEU A CA 1
ATOM 578 C C . LEU A 1 82 ? 27.577 1.309 -28.210 1.00 78.25 82 LEU A C 1
ATOM 580 O O . LEU A 1 82 ? 27.463 0.579 -29.189 1.00 78.25 82 LEU A O 1
ATOM 584 N N . GLY A 1 83 ? 27.209 2.596 -28.247 1.00 73.69 83 GLY A N 1
ATOM 585 C CA . GLY A 1 83 ? 26.615 3.241 -29.425 1.00 73.69 83 GLY A CA 1
ATOM 586 C C . GLY A 1 83 ? 25.187 2.782 -29.753 1.00 73.69 83 GLY A C 1
ATOM 587 O O . GLY A 1 83 ? 24.663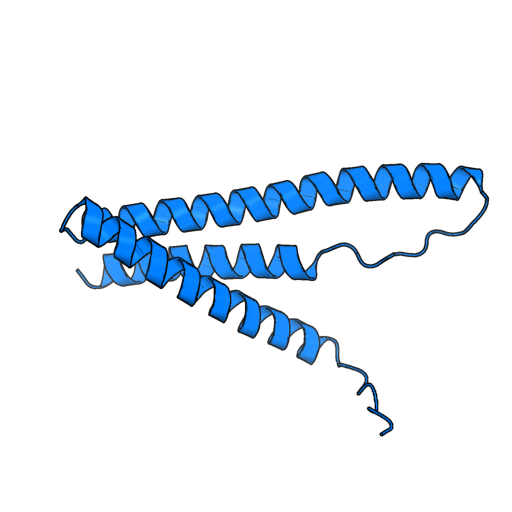 3.129 -30.810 1.00 73.69 83 GLY A O 1
ATOM 588 N N . GLU A 1 84 ? 24.544 2.018 -28.867 1.00 66.88 84 GLU A N 1
ATOM 589 C CA . GLU A 1 84 ? 23.161 1.574 -29.038 1.00 66.88 84 GLU A CA 1
ATOM 590 C C . GLU A 1 84 ? 22.173 2.637 -28.534 1.00 66.88 84 GLU A C 1
ATOM 592 O O . GLU A 1 84 ? 22.327 3.204 -27.450 1.00 66.88 84 GLU A O 1
ATOM 597 N N . GLY A 1 85 ? 21.125 2.900 -29.323 1.00 59.25 85 GLY A N 1
ATOM 598 C CA . GLY A 1 85 ? 20.030 3.785 -28.926 1.00 59.25 85 GLY A CA 1
ATOM 599 C C . GLY A 1 85 ? 19.285 3.250 -27.701 1.00 59.25 85 GLY A C 1
ATOM 600 O O . GLY A 1 85 ? 19.084 2.044 -27.550 1.00 59.25 85 GLY A O 1
ATOM 601 N N . THR A 1 86 ? 18.850 4.153 -26.823 1.00 54.16 86 THR A N 1
ATOM 602 C CA . THR A 1 86 ? 18.129 3.821 -25.592 1.00 54.16 86 THR A CA 1
ATOM 603 C C . THR A 1 86 ? 16.833 3.066 -25.894 1.00 54.16 86 THR A C 1
ATOM 605 O O . THR A 1 86 ? 15.817 3.649 -26.271 1.00 54.16 86 THR A O 1
ATOM 608 N N . LYS A 1 87 ? 16.822 1.748 -25.670 1.00 52.69 87 LYS A N 1
ATOM 609 C CA . LYS A 1 87 ? 15.565 1.042 -25.418 1.00 52.69 87 LYS A CA 1
ATOM 610 C C . LYS A 1 87 ? 15.046 1.520 -24.067 1.00 52.69 87 LYS A C 1
ATOM 612 O O . LYS A 1 87 ? 15.738 1.360 -23.062 1.00 52.69 87 LYS A O 1
ATOM 617 N N . LEU A 1 88 ? 13.841 2.096 -24.049 1.00 53.78 88 LEU A N 1
ATOM 618 C CA . LEU A 1 88 ? 13.025 2.167 -22.838 1.00 53.78 88 LEU A CA 1
ATOM 619 C C . LEU A 1 88 ? 12.665 0.726 -22.452 1.00 53.78 88 LEU A C 1
ATOM 621 O O . LEU A 1 88 ? 11.552 0.266 -22.708 1.00 53.78 88 LEU A O 1
ATOM 625 N N . ASP A 1 89 ? 13.623 -0.017 -21.900 1.00 48.41 89 ASP A N 1
ATOM 626 C CA . ASP A 1 89 ? 13.282 -1.216 -21.154 1.00 48.41 89 ASP A CA 1
ATOM 627 C C . ASP A 1 89 ? 12.352 -0.777 -20.032 1.00 48.41 89 ASP A C 1
ATOM 629 O O . ASP A 1 89 ? 12.558 0.256 -19.391 1.00 48.41 89 ASP A O 1
ATOM 633 N N . ALA A 1 90 ? 11.237 -1.495 -19.931 1.00 53.88 90 ALA A N 1
ATOM 634 C CA . ALA A 1 90 ? 10.068 -1.100 -19.176 1.00 53.88 90 ALA A CA 1
ATOM 635 C C . ALA A 1 90 ? 10.458 -0.721 -17.743 1.00 53.88 90 ALA A C 1
ATOM 637 O O . ALA A 1 90 ? 10.652 -1.589 -16.893 1.00 53.88 90 ALA A O 1
ATOM 638 N N . LEU A 1 91 ? 10.546 0.589 -17.481 1.00 53.75 91 LEU A N 1
ATOM 639 C CA . LEU A 1 91 ? 10.623 1.133 -16.132 1.00 53.75 91 LEU A CA 1
ATOM 640 C C . LEU A 1 91 ? 9.579 0.398 -15.276 1.00 53.75 91 LEU A C 1
ATOM 642 O O . LEU A 1 91 ? 8.452 0.204 -15.754 1.00 53.75 91 LEU A O 1
ATOM 646 N N . PRO A 1 92 ? 9.902 -0.005 -14.034 1.00 62.78 92 PRO A N 1
ATOM 647 C CA . PRO A 1 92 ? 9.006 -0.758 -13.157 1.00 62.78 92 PRO A CA 1
ATOM 648 C C . PRO A 1 92 ? 7.854 0.117 -12.615 1.00 62.78 92 PRO A C 1
ATOM 650 O O . PRO A 1 92 ? 7.503 0.077 -11.438 1.00 62.78 92 PRO A O 1
ATOM 653 N N . PHE A 1 93 ? 7.215 0.897 -13.488 1.00 68.38 93 PHE A N 1
ATOM 654 C CA . PHE A 1 93 ? 6.042 1.719 -13.220 1.00 68.38 93 PHE A CA 1
ATOM 655 C C . PHE A 1 93 ? 4.867 0.884 -12.720 1.00 68.38 93 PHE A C 1
ATOM 657 O O . PHE A 1 93 ? 4.117 1.342 -11.868 1.00 68.38 93 PHE A O 1
ATOM 664 N N . ALA A 1 94 ? 4.708 -0.342 -13.225 1.00 67.44 94 ALA A N 1
ATOM 665 C CA . ALA A 1 94 ? 3.633 -1.241 -12.817 1.00 67.44 94 ALA A CA 1
ATOM 666 C C . ALA A 1 94 ? 3.678 -1.593 -11.311 1.00 67.44 94 ALA A C 1
ATOM 668 O O . ALA A 1 94 ? 2.705 -1.291 -10.616 1.00 67.44 94 ALA A O 1
ATOM 669 N N . PRO A 1 95 ? 4.765 -2.179 -10.765 1.00 67.19 95 PRO A N 1
ATOM 670 C CA . PRO A 1 95 ? 4.841 -2.485 -9.334 1.00 67.19 95 PRO A CA 1
ATOM 671 C C . PRO A 1 95 ? 4.857 -1.225 -8.459 1.00 67.19 95 PRO A C 1
ATOM 673 O O . PRO A 1 95 ? 4.247 -1.225 -7.392 1.00 67.19 95 PRO A O 1
ATOM 676 N N . MET A 1 96 ? 5.461 -0.131 -8.931 1.00 77.19 96 MET A N 1
ATOM 677 C CA . MET A 1 96 ? 5.434 1.163 -8.245 1.00 77.19 96 MET A CA 1
ATOM 678 C C . MET A 1 96 ? 4.004 1.702 -8.093 1.00 77.19 96 MET A C 1
ATOM 680 O O . MET A 1 96 ? 3.587 2.044 -6.987 1.00 77.19 96 MET A O 1
ATOM 684 N N . LEU A 1 97 ? 3.231 1.749 -9.185 1.00 76.12 97 LEU A N 1
ATOM 685 C CA . LEU A 1 97 ? 1.832 2.184 -9.158 1.00 76.12 97 LEU A CA 1
ATOM 686 C C . LEU A 1 97 ? 0.991 1.271 -8.270 1.00 76.12 97 LEU A C 1
ATOM 688 O O . LEU A 1 97 ? 0.174 1.771 -7.502 1.00 76.12 97 LEU A O 1
ATOM 692 N N . MET A 1 98 ? 1.213 -0.046 -8.318 1.00 75.25 98 MET A N 1
ATOM 693 C CA . MET A 1 98 ? 0.508 -0.970 -7.430 1.00 75.25 98 MET A CA 1
ATOM 694 C C . MET A 1 98 ? 0.795 -0.704 -5.953 1.00 75.25 98 MET A C 1
ATOM 696 O O . MET A 1 98 ? -0.150 -0.681 -5.170 1.00 75.25 98 MET A O 1
ATOM 700 N N . ALA A 1 99 ? 2.054 -0.470 -5.570 1.00 74.56 99 ALA A N 1
ATOM 701 C CA . ALA A 1 99 ? 2.410 -0.141 -4.189 1.00 74.56 99 ALA A CA 1
ATOM 702 C C . ALA A 1 99 ? 1.756 1.175 -3.730 1.00 74.56 99 ALA A C 1
ATOM 704 O O . ALA A 1 99 ? 1.248 1.263 -2.610 1.00 74.56 99 ALA A O 1
ATOM 705 N N . LEU A 1 100 ? 1.689 2.171 -4.619 1.00 80.69 100 LEU A N 1
ATOM 706 C CA . LEU A 1 100 ? 1.053 3.460 -4.347 1.00 80.69 100 LEU A CA 1
ATOM 707 C C . LEU A 1 100 ? -0.466 3.317 -4.157 1.00 80.69 100 LEU A C 1
ATOM 709 O O . LEU A 1 100 ? -1.017 3.809 -3.173 1.00 80.69 100 LEU A O 1
ATOM 713 N N . ILE A 1 101 ? -1.131 2.586 -5.060 1.00 82.31 101 ILE A N 1
ATOM 714 C CA . ILE A 1 101 ? -2.568 2.282 -4.985 1.00 82.31 101 ILE A CA 1
ATOM 715 C C . ILE A 1 101 ? -2.872 1.496 -3.707 1.00 82.31 101 ILE A C 1
ATOM 717 O O . ILE A 1 101 ? -3.811 1.837 -2.990 1.00 82.31 101 ILE A O 1
ATOM 721 N N . ALA A 1 102 ? -2.060 0.486 -3.390 1.00 76.12 102 ALA A N 1
ATOM 722 C CA . ALA A 1 102 ? -2.219 -0.318 -2.187 1.00 76.12 102 ALA A CA 1
ATOM 723 C C . ALA A 1 102 ? -2.105 0.533 -0.911 1.00 76.12 102 ALA A C 1
ATOM 725 O O . ALA A 1 102 ? -2.952 0.425 -0.025 1.00 76.12 102 ALA A O 1
ATOM 726 N N . GLY A 1 103 ? -1.118 1.434 -0.841 1.00 75.12 103 GLY A N 1
ATOM 727 C CA . GLY A 1 103 ? -0.973 2.373 0.273 1.00 75.12 103 GLY A CA 1
ATOM 728 C C . GLY A 1 103 ? -2.160 3.333 0.406 1.00 75.12 103 GLY A C 1
ATOM 729 O O . GLY A 1 103 ? -2.662 3.537 1.510 1.00 75.12 103 GLY A O 1
ATOM 730 N N . CYS A 1 104 ? -2.671 3.868 -0.710 1.00 82.56 104 CYS A N 1
ATOM 731 C CA . CYS A 1 104 ? -3.879 4.700 -0.711 1.00 82.56 104 CYS A CA 1
ATOM 732 C C . CYS A 1 104 ? -5.100 3.946 -0.167 1.00 82.56 104 CYS A C 1
ATOM 734 O O . CYS A 1 104 ? -5.865 4.512 0.609 1.00 82.56 104 CYS A O 1
ATOM 736 N N . VAL A 1 105 ? -5.272 2.670 -0.527 1.00 82.56 105 VAL A N 1
ATOM 737 C CA . VAL A 1 105 ? -6.353 1.830 0.011 1.00 82.56 105 VAL A CA 1
ATOM 738 C C . VAL A 1 105 ? -6.222 1.668 1.524 1.00 82.56 105 VAL A C 1
ATOM 740 O O . VAL A 1 105 ? -7.214 1.846 2.225 1.00 82.56 105 VAL A O 1
ATOM 743 N N . CYS A 1 106 ? -5.017 1.418 2.048 1.00 77.88 106 CYS A N 1
ATOM 744 C CA . CYS A 1 106 ? -4.794 1.361 3.496 1.00 77.88 106 CYS A CA 1
ATOM 745 C C . CYS A 1 106 ? -5.228 2.665 4.187 1.00 77.88 106 CYS A C 1
ATOM 747 O O . CYS A 1 106 ? -5.995 2.620 5.144 1.00 77.88 106 CYS A O 1
ATOM 749 N N . PHE A 1 107 ? -4.828 3.836 3.681 1.00 79.31 107 PHE A N 1
ATOM 750 C CA . PHE A 1 107 ? -5.248 5.114 4.272 1.00 79.31 107 PHE A CA 1
ATOM 751 C C . PHE A 1 107 ? -6.757 5.369 4.155 1.00 79.31 107 PHE A C 1
ATOM 753 O O . PHE A 1 107 ? -7.366 5.857 5.107 1.00 79.31 107 PHE A O 1
ATOM 760 N N . LEU A 1 108 ? -7.380 5.011 3.028 1.00 83.88 108 LEU A N 1
ATOM 761 C CA . LEU A 1 108 ? -8.829 5.139 2.839 1.00 83.88 108 LEU A CA 1
ATOM 762 C C . LEU A 1 108 ? -9.612 4.265 3.820 1.00 83.88 108 LEU A C 1
ATOM 764 O O . LEU A 1 108 ? -10.616 4.716 4.370 1.00 83.88 108 LEU A O 1
ATOM 768 N N . VAL A 1 109 ? -9.152 3.039 4.073 1.00 81.19 109 VAL A N 1
ATOM 769 C CA . VAL A 1 109 ? -9.780 2.145 5.053 1.00 81.19 109 VAL A CA 1
ATOM 770 C C . VAL A 1 109 ? -9.606 2.698 6.470 1.00 81.19 109 VAL A C 1
ATOM 772 O O . VAL A 1 109 ? -10.574 2.712 7.226 1.00 81.19 109 VAL A O 1
ATOM 775 N N . ALA A 1 110 ? -8.432 3.235 6.821 1.00 81.00 110 ALA A N 1
ATOM 776 C CA . ALA A 1 110 ? -8.199 3.856 8.132 1.00 81.00 110 ALA A CA 1
ATOM 777 C C .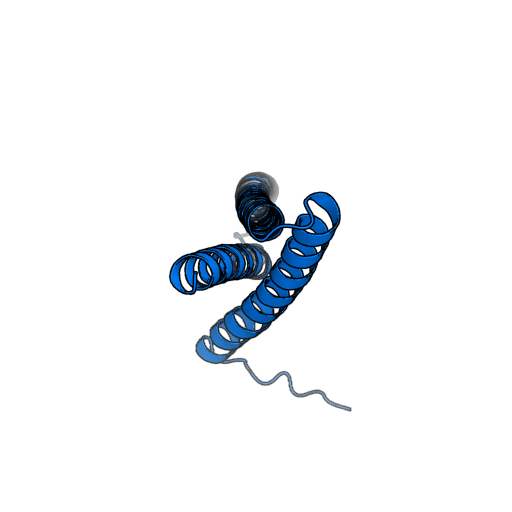 ALA A 1 110 ? -9.108 5.067 8.338 1.00 81.00 110 ALA A C 1
ATOM 779 O O . ALA A 1 110 ? -9.717 5.226 9.394 1.00 81.00 110 ALA A O 1
ATOM 780 N N . TRP A 1 111 ? -9.219 5.911 7.313 1.00 83.62 111 TRP A N 1
ATOM 781 C CA . TRP A 1 111 ? -10.092 7.074 7.332 1.00 83.62 111 TRP A CA 1
ATOM 782 C C . TRP A 1 111 ? -11.564 6.675 7.453 1.00 83.62 111 TRP A C 1
ATOM 784 O O . TRP A 1 111 ? -12.275 7.235 8.281 1.00 83.62 111 TRP A O 1
ATOM 794 N N . SER A 1 112 ? -12.003 5.665 6.697 1.00 81.94 112 SER A N 1
ATOM 795 C CA . SER A 1 112 ? -13.383 5.164 6.741 1.00 81.94 112 SER A CA 1
ATOM 796 C C . SER A 1 112 ? -13.724 4.561 8.104 1.00 81.94 112 SER A C 1
ATOM 798 O O . SER A 1 112 ? -14.796 4.824 8.638 1.00 81.94 112 SER A O 1
ATOM 800 N N . LEU A 1 113 ? -12.796 3.804 8.700 1.00 80.44 113 LEU A N 1
ATOM 801 C CA . LEU A 1 113 ? -12.938 3.287 10.061 1.00 80.44 113 LEU A CA 1
ATOM 802 C C . LEU A 1 113 ? -13.029 4.430 11.071 1.00 80.44 113 LEU A C 1
ATOM 804 O O . LEU A 1 113 ? -13.908 4.417 11.918 1.00 80.44 113 LEU A O 1
ATOM 808 N N . LYS A 1 114 ? -12.176 5.450 10.960 1.00 80.88 114 LYS A N 1
ATOM 809 C CA . LYS A 1 114 ? -12.228 6.620 11.843 1.00 80.88 114 LYS A CA 1
ATOM 810 C C . LYS A 1 114 ? -13.500 7.458 11.663 1.00 80.88 114 LYS A C 1
ATOM 812 O O . LYS A 1 114 ? -13.913 8.109 12.605 1.00 80.88 114 LYS A O 1
ATOM 817 N N . ALA A 1 115 ? -14.092 7.492 10.472 1.00 78.31 115 ALA A N 1
ATOM 818 C CA . ALA A 1 115 ? -15.333 8.224 10.219 1.00 78.31 115 ALA A CA 1
ATOM 819 C C . ALA A 1 115 ? -16.585 7.479 10.719 1.00 78.31 115 ALA A C 1
ATOM 821 O O . ALA A 1 115 ? -17.628 8.100 10.907 1.00 78.31 115 ALA A O 1
ATOM 822 N N . ALA A 1 116 ? -16.498 6.158 10.897 1.00 72.75 116 ALA A N 1
ATOM 823 C CA . ALA A 1 116 ? -17.609 5.312 11.326 1.00 72.75 116 ALA A CA 1
ATOM 824 C C . ALA A 1 116 ? -17.786 5.227 12.856 1.00 72.75 116 ALA A C 1
ATOM 826 O O . ALA A 1 116 ? -18.817 4.722 13.303 1.00 72.75 116 ALA A O 1
ATOM 827 N N . PHE A 1 117 ? -16.810 5.698 13.640 1.00 58.44 117 PHE A N 1
ATOM 828 C CA . PHE A 1 117 ? -16.784 5.658 15.109 1.00 58.44 117 PHE A CA 1
ATOM 829 C C . PHE A 1 117 ? -16.442 7.031 15.688 1.00 58.44 117 PHE A C 1
ATOM 831 O O . PHE A 1 117 ? -16.949 7.333 16.790 1.00 58.44 117 PHE A O 1
#

Sequence (117 aa):
MSGAIKSQSRGQAVAELLVRGSLYGVGAAALSAGLGYLRGQTLAGALDGLNWAGILLWILAGAMIYGSIGTSSAEVELRSRLGEGTKLDALPFAPMLMALIAGCVCFLVAWSLKAAF